Protein AF-A0A256ZDA5-F1 (afdb_monomer_lite)

Sequence (106 aa):
MKLKITSYTHEQLMRTIKCLNENELHILSMFKYRIHGKYTYTYISAGSKNINTVYRNVLAVFSKIGSIFNVDLSKAVKIGAREIIIYNQDVVNMVKQLQKMIREGR

Radius of gyration: 13.07 Å; chains: 1; bounding box: 30×30×31 Å

Secondary structure (DSSP, 8-state):
---------HHHHHHHHHHS-HHHHHHHHT-EEEEETTEEEEEEE-HHHHHHHHHHHHHHHHHHHHHHHTS-GGGGEEE-SSEEEE--HHHHHHHHHHHHHHHHT-

pLDDT: mean 89.93, std 10.9, range [41.84, 97.69]

Foldseek 3Di:
DQQDLVDDDPVLLVVLLVVDDPVLLVLLLQWDWDDDPPFIKIKHFAAQVCQVVNLVSVLVSQCSSCVSSVHNRNVQWDGDRGMIIGRRVVVVVSSVVSNVCVVVVD

Structure (mmCIF, N/CA/C/O backbone):
data_AF-A0A256ZDA5-F1
#
_entry.id   AF-A0A256ZDA5-F1
#
loop_
_atom_site.group_PDB
_atom_site.id
_atom_site.type_symbol
_atom_site.label_atom_id
_atom_site.label_alt_id
_atom_site.label_comp_id
_atom_site.label_asym_id
_atom_site.label_entity_id
_atom_site.label_seq_id
_atom_site.pdbx_PDB_ins_code
_atom_site.Cartn_x
_atom_site.Cartn_y
_atom_site.Cartn_z
_atom_site.occupancy
_atom_site.B_iso_or_equiv
_atom_site.auth_seq_id
_atom_site.auth_comp_id
_atom_site.auth_asym_id
_atom_site.auth_atom_id
_atom_site.pdbx_PDB_model_num
ATOM 1 N N . MET A 1 1 ? -10.010 -16.016 -2.470 1.00 41.84 1 MET A N 1
ATOM 2 C CA . MET A 1 1 ? -8.823 -15.820 -3.333 1.00 41.84 1 MET A CA 1
ATOM 3 C C . MET A 1 1 ? -7.763 -15.066 -2.527 1.00 41.84 1 MET A C 1
ATOM 5 O O . MET A 1 1 ? -8.026 -13.940 -2.123 1.00 41.84 1 MET A O 1
ATOM 9 N N . LYS A 1 2 ? -6.634 -15.700 -2.165 1.00 48.53 2 LYS A N 1
ATOM 10 C CA . LYS A 1 2 ? -5.533 -15.021 -1.453 1.00 48.53 2 LYS A CA 1
ATOM 11 C C . LYS A 1 2 ? -4.838 -14.092 -2.451 1.00 48.53 2 LYS A C 1
ATOM 13 O O . LYS A 1 2 ? -4.372 -14.574 -3.477 1.00 48.53 2 LYS A O 1
ATOM 18 N N . LEU A 1 3 ? -4.797 -12.791 -2.169 1.00 56.78 3 LEU A N 1
ATOM 19 C CA . LEU A 1 3 ? -3.926 -11.862 -2.892 1.00 56.78 3 LEU A CA 1
ATOM 20 C C . LEU A 1 3 ? -2.490 -12.340 -2.703 1.00 56.78 3 LEU A C 1
ATOM 22 O O . LEU A 1 3 ? -1.989 -12.305 -1.579 1.00 56.78 3 LEU A O 1
ATOM 26 N N . LYS A 1 4 ? -1.883 -12.835 -3.777 1.00 58.06 4 LYS A N 1
ATOM 27 C CA . LYS A 1 4 ? -0.506 -13.307 -3.788 1.00 58.06 4 LYS A CA 1
ATOM 28 C C . LYS A 1 4 ? 0.216 -12.524 -4.868 1.00 58.06 4 LYS A C 1
ATOM 30 O O . LYS A 1 4 ? -0.097 -12.690 -6.044 1.00 58.06 4 LYS A O 1
ATOM 35 N N . ILE A 1 5 ? 1.134 -11.654 -4.464 1.00 62.44 5 ILE A N 1
ATOM 36 C CA . ILE A 1 5 ? 2.062 -11.044 -5.413 1.00 62.44 5 ILE A CA 1
ATOM 37 C C . ILE A 1 5 ? 3.267 -11.974 -5.413 1.00 62.44 5 ILE A C 1
ATOM 39 O O . ILE A 1 5 ? 4.120 -11.903 -4.537 1.00 62.44 5 ILE A O 1
ATOM 43 N N . THR A 1 6 ? 3.267 -12.944 -6.324 1.00 57.91 6 THR A N 1
ATOM 44 C CA . THR A 1 6 ? 4.263 -14.026 -6.337 1.00 57.91 6 THR A CA 1
ATOM 45 C C . THR A 1 6 ? 5.685 -13.526 -6.583 1.00 57.91 6 THR A C 1
ATOM 47 O O . THR A 1 6 ? 6.625 -14.151 -6.102 1.00 57.91 6 THR A O 1
ATOM 50 N N . SER A 1 7 ? 5.836 -12.396 -7.273 1.00 64.19 7 SER A N 1
ATOM 51 C CA . SER A 1 7 ? 7.076 -11.632 -7.427 1.00 64.19 7 SER A CA 1
ATOM 52 C C . SER A 1 7 ? 6.771 -10.343 -8.200 1.00 64.19 7 SER A C 1
ATOM 54 O O . SER A 1 7 ? 5.808 -10.289 -8.964 1.00 64.19 7 SER A O 1
ATOM 56 N N . TYR A 1 8 ? 7.574 -9.299 -7.995 1.00 72.50 8 TYR A N 1
ATOM 57 C CA . TYR A 1 8 ? 7.586 -8.106 -8.842 1.00 72.50 8 TYR A CA 1
ATOM 58 C C . TYR A 1 8 ? 9.021 -7.759 -9.232 1.00 72.50 8 TYR A C 1
ATOM 60 O O . TYR A 1 8 ? 9.947 -7.947 -8.441 1.00 72.50 8 TYR A O 1
ATOM 68 N N . THR A 1 9 ? 9.212 -7.267 -10.455 1.00 83.50 9 THR A N 1
ATOM 69 C CA . THR A 1 9 ? 10.530 -6.875 -10.964 1.00 83.50 9 THR A CA 1
ATOM 70 C C . THR A 1 9 ? 10.900 -5.463 -10.513 1.00 83.50 9 THR A C 1
ATOM 72 O O . THR A 1 9 ? 10.038 -4.632 -10.217 1.00 83.50 9 THR A O 1
ATOM 75 N N . HIS A 1 10 ? 12.202 -5.163 -10.506 1.00 84.12 10 HIS A N 1
ATOM 76 C CA . HIS A 1 10 ? 12.685 -3.801 -10.269 1.00 84.12 10 HIS A CA 1
ATOM 77 C C . HIS A 1 10 ? 12.090 -2.802 -11.278 1.00 84.12 10 HIS A C 1
ATOM 79 O O . HIS A 1 10 ? 11.716 -1.693 -10.910 1.00 84.12 10 HIS A O 1
ATOM 85 N N . GLU A 1 11 ? 11.912 -3.222 -12.532 1.00 86.38 11 GLU A N 1
ATOM 86 C CA . GLU A 1 11 ? 11.282 -2.414 -13.577 1.00 86.38 11 GLU A CA 1
ATOM 87 C C . GLU A 1 11 ? 9.821 -2.069 -13.253 1.00 86.38 11 GLU A C 1
ATOM 89 O O . GLU A 1 11 ? 9.408 -0.922 -13.419 1.00 86.38 11 GLU A O 1
ATOM 94 N N . GLN A 1 12 ? 9.039 -3.019 -12.727 1.00 89.19 12 GLN A N 1
ATOM 95 C CA . GLN A 1 12 ? 7.658 -2.747 -12.318 1.00 89.19 12 GLN A CA 1
ATOM 96 C C . GLN A 1 12 ? 7.590 -1.761 -11.144 1.00 89.19 12 GLN A C 1
ATOM 98 O O . GLN A 1 12 ? 6.707 -0.900 -11.113 1.00 89.19 12 GLN A O 1
ATOM 103 N N . LEU A 1 13 ? 8.532 -1.836 -10.199 1.00 90.19 13 LEU A N 1
ATOM 104 C CA . LEU A 1 13 ? 8.634 -0.859 -9.112 1.00 90.19 13 LEU A CA 1
ATOM 105 C C . LEU A 1 13 ? 9.008 0.532 -9.637 1.00 90.19 13 LEU A C 1
ATOM 107 O O . LEU A 1 13 ? 8.338 1.504 -9.302 1.00 90.19 13 LEU A O 1
ATOM 111 N N . MET A 1 14 ? 10.007 0.628 -10.519 1.00 89.88 14 MET A N 1
ATOM 112 C CA . MET A 1 14 ? 10.399 1.888 -11.164 1.00 89.88 14 MET A CA 1
ATOM 113 C C . MET A 1 14 ? 9.238 2.498 -11.953 1.00 89.88 14 MET A C 1
ATOM 115 O O . MET A 1 14 ? 8.961 3.693 -11.852 1.00 89.88 14 MET A O 1
ATOM 119 N N . ARG A 1 15 ? 8.514 1.674 -12.720 1.00 91.56 15 ARG A N 1
ATOM 120 C CA . ARG A 1 15 ? 7.316 2.100 -13.450 1.00 91.56 15 ARG A CA 1
ATOM 121 C C . ARG A 1 15 ? 6.231 2.594 -12.501 1.00 91.56 15 ARG A C 1
ATOM 123 O O . ARG A 1 15 ? 5.554 3.565 -12.824 1.00 91.56 15 ARG A O 1
ATOM 130 N N . THR A 1 16 ? 6.089 1.961 -11.338 1.00 92.94 16 THR A N 1
ATOM 131 C CA . THR A 1 16 ? 5.168 2.413 -10.293 1.00 92.94 16 THR A CA 1
ATOM 132 C C . THR A 1 16 ? 5.538 3.810 -9.816 1.00 92.94 16 THR A C 1
ATOM 134 O O . THR A 1 16 ? 4.696 4.695 -9.898 1.00 92.94 16 THR A O 1
ATOM 137 N N . ILE A 1 17 ? 6.790 4.040 -9.407 1.00 93.00 17 ILE 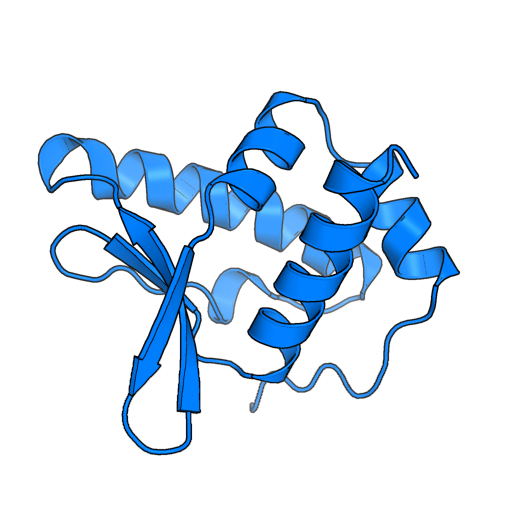A N 1
ATOM 138 C CA . ILE A 1 17 ? 7.243 5.362 -8.944 1.00 93.00 17 ILE A CA 1
ATOM 139 C C . ILE A 1 17 ? 7.014 6.438 -10.011 1.00 93.00 17 ILE A C 1
ATOM 141 O O . ILE A 1 17 ? 6.425 7.470 -9.711 1.00 93.00 17 ILE A O 1
ATOM 145 N N . LYS A 1 18 ? 7.371 6.164 -11.271 1.00 92.38 18 LYS A N 1
ATOM 146 C CA . LYS A 1 18 ? 7.177 7.102 -12.393 1.00 92.38 18 LYS A CA 1
ATOM 147 C C . LYS A 1 18 ? 5.711 7.383 -12.732 1.00 92.38 18 LYS A C 1
ATOM 149 O O . LYS A 1 18 ? 5.407 8.419 -13.312 1.00 92.38 18 LYS A O 1
ATOM 154 N N . CYS A 1 19 ? 4.810 6.443 -12.452 1.00 93.31 19 CYS A N 1
ATOM 155 C CA . CYS A 1 19 ? 3.391 6.588 -12.766 1.00 93.31 19 CYS A CA 1
ATOM 156 C C . CYS A 1 19 ? 2.649 7.416 -11.710 1.00 93.31 19 CYS A C 1
ATOM 158 O O . CYS A 1 19 ? 1.603 7.999 -12.011 1.00 93.31 19 CYS A O 1
ATOM 160 N N . LEU A 1 20 ? 3.156 7.451 -10.478 1.00 94.44 20 LEU A N 1
ATOM 161 C CA . LEU A 1 20 ? 2.524 8.158 -9.375 1.00 94.44 20 LEU A CA 1
ATOM 162 C C . LEU A 1 20 ? 2.911 9.641 -9.370 1.00 94.44 20 LEU A C 1
ATOM 164 O O . LEU A 1 20 ? 4.067 9.995 -9.574 1.00 94.44 20 LEU A O 1
ATOM 168 N N . ASN A 1 21 ? 1.933 10.512 -9.127 1.00 94.81 21 ASN A N 1
ATOM 169 C CA . ASN A 1 21 ? 2.180 11.939 -8.923 1.00 94.81 21 ASN A CA 1
ATOM 170 C C . ASN A 1 21 ? 2.663 12.224 -7.489 1.00 94.81 21 ASN A C 1
ATOM 172 O O . ASN A 1 21 ? 2.621 11.355 -6.618 1.00 94.81 21 ASN A O 1
ATOM 176 N N . GLU A 1 22 ? 3.078 13.463 -7.222 1.00 93.69 22 GLU A N 1
ATOM 177 C CA . GLU A 1 22 ? 3.618 13.875 -5.918 1.00 93.69 22 GLU A CA 1
ATOM 178 C C . GLU A 1 22 ? 2.675 13.575 -4.743 1.00 93.69 22 GLU A C 1
ATOM 180 O O . GLU A 1 22 ? 3.118 13.076 -3.710 1.00 93.69 22 GLU A O 1
ATOM 185 N N . ASN A 1 23 ? 1.366 13.796 -4.906 1.00 94.56 23 ASN A N 1
ATOM 186 C CA . ASN A 1 23 ? 0.377 13.507 -3.864 1.00 94.56 23 ASN A CA 1
ATOM 187 C C . ASN A 1 23 ? 0.232 11.999 -3.611 1.00 94.56 23 ASN A C 1
ATOM 189 O O . ASN A 1 23 ? 0.105 11.559 -2.469 1.00 94.56 23 ASN A O 1
ATOM 193 N N . GLU A 1 24 ? 0.262 11.187 -4.665 1.00 95.94 24 GLU A N 1
ATOM 194 C CA . GLU A 1 24 ? 0.186 9.727 -4.571 1.00 95.94 24 GLU A CA 1
ATOM 195 C C . GLU A 1 24 ? 1.459 9.136 -3.936 1.00 95.94 24 GLU A C 1
ATOM 197 O O . GLU A 1 24 ? 1.380 8.244 -3.086 1.00 95.94 24 GLU A O 1
ATOM 202 N N . LEU A 1 25 ? 2.630 9.678 -4.285 1.00 95.25 25 LEU A N 1
ATOM 203 C CA . LEU A 1 25 ? 3.908 9.350 -3.650 1.00 95.25 25 LEU A CA 1
ATOM 204 C C . LEU A 1 25 ? 3.922 9.773 -2.177 1.00 95.25 25 LEU A C 1
ATOM 206 O O . LEU A 1 25 ? 4.377 9.013 -1.316 1.00 95.25 25 LEU A O 1
ATOM 210 N N . HIS A 1 26 ? 3.360 10.942 -1.861 1.00 94.81 26 HIS A N 1
ATOM 211 C CA . HIS A 1 26 ? 3.197 11.395 -0.486 1.00 94.81 26 HIS A CA 1
ATOM 212 C C . HIS A 1 26 ? 2.348 10.407 0.322 1.00 94.81 26 HIS A C 1
ATOM 214 O O . HIS A 1 26 ? 2.787 9.965 1.383 1.00 94.81 26 HIS A O 1
ATOM 220 N N . ILE A 1 27 ? 1.203 9.960 -0.204 1.00 95.69 27 ILE A N 1
ATOM 221 C CA . ILE A 1 27 ? 0.370 8.932 0.444 1.00 95.69 27 ILE A CA 1
ATOM 222 C C . ILE A 1 27 ? 1.177 7.657 0.725 1.00 95.69 27 ILE A C 1
ATOM 224 O O . ILE A 1 27 ? 1.105 7.123 1.834 1.00 95.69 27 ILE A O 1
ATOM 228 N N . LEU A 1 28 ? 1.981 7.179 -0.232 1.00 95.81 28 LEU A N 1
ATOM 229 C CA . LEU A 1 28 ? 2.853 6.021 -0.003 1.00 95.81 28 LEU A CA 1
ATOM 230 C C . LEU A 1 28 ? 3.866 6.275 1.117 1.00 95.81 28 LEU A C 1
ATOM 232 O O . LEU A 1 28 ? 4.088 5.400 1.952 1.00 95.81 28 LEU A O 1
ATOM 236 N N 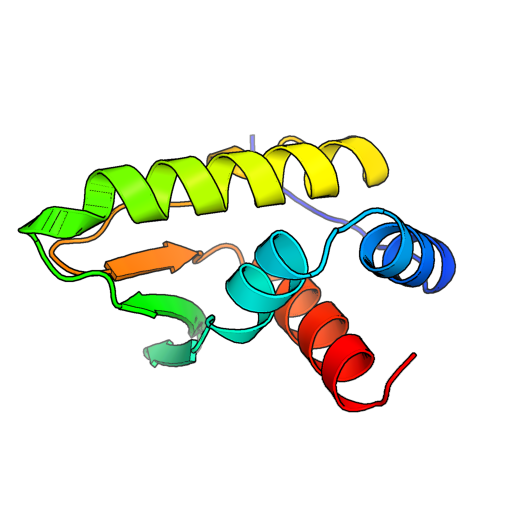. SER A 1 29 ? 4.458 7.466 1.180 1.00 95.00 29 SER A N 1
ATOM 237 C CA . SER A 1 29 ? 5.412 7.839 2.231 1.00 95.00 29 SER A CA 1
ATOM 238 C C . SER A 1 29 ? 4.789 7.938 3.632 1.00 95.00 29 SER A C 1
ATOM 240 O O . SER A 1 29 ? 5.481 7.702 4.621 1.00 95.00 29 SER A O 1
ATOM 242 N N . MET A 1 30 ? 3.483 8.220 3.732 1.00 95.94 30 MET A N 1
ATOM 243 C CA . MET A 1 30 ? 2.769 8.362 5.010 1.00 95.94 30 MET A CA 1
ATOM 244 C C . MET A 1 30 ? 2.591 7.037 5.760 1.00 95.94 30 MET A C 1
ATOM 246 O O . MET A 1 30 ? 2.288 7.042 6.958 1.00 95.94 30 MET A O 1
ATOM 250 N N . PHE A 1 31 ? 2.751 5.902 5.075 1.00 97.50 31 PHE A N 1
ATOM 251 C CA . PHE A 1 31 ? 2.630 4.588 5.690 1.00 97.50 31 PHE A CA 1
ATOM 252 C C . PHE A 1 31 ? 3.694 4.370 6.773 1.00 97.50 31 PHE A C 1
ATOM 254 O O . PHE A 1 31 ? 4.900 4.469 6.544 1.00 97.50 31 PHE A O 1
ATOM 261 N N . LYS A 1 32 ? 3.220 4.016 7.964 1.00 96.81 32 LYS A N 1
ATOM 262 C CA . LYS A 1 32 ? 4.009 3.589 9.122 1.00 96.81 32 LYS A CA 1
ATOM 263 C C . LYS A 1 32 ? 3.937 2.073 9.257 1.00 96.81 32 LYS A C 1
ATOM 265 O O . LYS A 1 32 ? 3.062 1.437 8.674 1.00 96.81 32 LYS A O 1
ATOM 270 N N . TYR A 1 33 ? 4.827 1.484 10.048 1.00 96.31 33 TYR A N 1
ATOM 271 C CA . TYR A 1 33 ? 4.848 0.040 10.292 1.00 96.31 33 TYR A CA 1
ATOM 272 C C . TYR A 1 33 ? 4.668 -0.253 11.772 1.00 96.31 33 TYR A C 1
ATOM 274 O O . TYR A 1 33 ? 5.214 0.454 12.618 1.00 96.31 33 TYR A O 1
ATOM 282 N N . ARG A 1 34 ? 3.915 -1.308 12.082 1.00 95.19 34 ARG A N 1
ATOM 283 C CA . ARG A 1 34 ? 3.801 -1.840 13.440 1.00 95.19 34 ARG A CA 1
ATOM 284 C C . ARG A 1 34 ? 4.023 -3.345 13.417 1.00 95.19 34 ARG A C 1
ATOM 286 O O . ARG A 1 34 ? 3.578 -4.033 12.498 1.00 95.19 34 ARG A O 1
ATOM 293 N N . ILE A 1 35 ? 4.719 -3.835 14.436 1.00 94.19 35 ILE A N 1
ATOM 294 C CA . ILE A 1 35 ? 4.939 -5.261 14.668 1.00 94.19 35 ILE A CA 1
ATOM 295 C C . ILE A 1 35 ? 3.879 -5.743 15.661 1.00 94.19 35 ILE A C 1
ATOM 297 O O . ILE A 1 35 ? 3.671 -5.121 16.701 1.00 94.19 35 ILE A O 1
ATOM 301 N N . HIS A 1 36 ? 3.199 -6.837 15.330 1.00 87.31 36 HIS A N 1
ATOM 302 C CA . HIS A 1 36 ? 2.257 -7.520 16.208 1.00 87.31 36 HIS A CA 1
ATOM 303 C C . HIS A 1 36 ? 2.573 -9.019 16.211 1.00 87.31 36 HIS A C 1
ATOM 305 O O . HIS A 1 36 ? 2.326 -9.732 15.233 1.00 87.31 36 HIS A O 1
ATOM 311 N N . GLY A 1 37 ? 3.182 -9.489 17.301 1.00 89.31 37 GLY A N 1
ATOM 312 C CA . GLY A 1 37 ? 3.748 -10.834 17.373 1.00 89.31 37 GLY A CA 1
ATOM 313 C C . GLY A 1 37 ? 4.814 -11.038 16.293 1.00 89.31 37 GLY A C 1
ATOM 314 O O . GLY A 1 37 ? 5.783 -10.289 16.220 1.00 89.31 37 GLY A O 1
ATOM 315 N N . LYS A 1 38 ? 4.615 -12.041 15.432 1.00 86.75 38 LYS A N 1
ATOM 316 C CA . LYS A 1 38 ? 5.534 -12.373 14.327 1.00 86.75 38 LYS A CA 1
ATOM 317 C C . LYS A 1 38 ? 5.245 -11.613 13.025 1.00 86.75 38 LYS A C 1
ATOM 319 O O . LYS A 1 38 ? 5.957 -11.809 12.045 1.00 86.75 38 LYS A O 1
ATOM 324 N N . TYR A 1 39 ? 4.208 -10.775 12.985 1.00 87.88 39 TYR A N 1
ATOM 325 C CA . TYR A 1 39 ? 3.749 -10.124 11.757 1.00 87.88 39 TYR A CA 1
ATOM 326 C C . TYR A 1 39 ? 4.018 -8.621 11.778 1.00 87.88 39 TYR A C 1
ATOM 328 O O . TYR A 1 39 ? 3.867 -7.965 12.807 1.00 87.88 39 TYR A O 1
ATOM 336 N N . THR A 1 40 ? 4.379 -8.061 10.622 1.00 94.06 40 THR A N 1
ATOM 337 C CA . THR A 1 40 ? 4.437 -6.608 10.417 1.00 94.06 40 THR A CA 1
ATOM 338 C C . THR A 1 40 ? 3.253 -6.184 9.568 1.00 94.06 40 THR A C 1
ATOM 340 O O . THR A 1 40 ? 3.022 -6.754 8.507 1.00 94.06 40 THR A O 1
ATOM 343 N N . TYR A 1 41 ? 2.526 -5.161 9.986 1.00 95.75 41 TYR A N 1
ATOM 344 C CA . TYR A 1 41 ? 1.513 -4.529 9.149 1.00 95.75 41 TYR A CA 1
ATOM 345 C C . TYR A 1 41 ? 1.868 -3.066 8.915 1.00 95.75 41 TYR A C 1
ATOM 347 O O . TYR A 1 41 ? 2.665 -2.480 9.656 1.00 95.75 41 TYR A O 1
ATOM 355 N N . THR A 1 42 ? 1.290 -2.480 7.869 1.00 97.56 42 THR A N 1
ATOM 356 C CA . THR A 1 42 ? 1.480 -1.062 7.565 1.00 97.56 42 THR A CA 1
ATOM 357 C C . THR A 1 42 ? 0.183 -0.284 7.708 1.00 97.56 42 THR A C 1
ATOM 359 O O . THR A 1 42 ? -0.897 -0.838 7.490 1.00 97.56 42 THR A O 1
ATOM 362 N N . TYR A 1 43 ? 0.278 0.973 8.141 1.00 97.69 43 TYR A N 1
ATOM 363 C CA . TYR A 1 43 ? -0.888 1.795 8.432 1.00 97.69 43 TYR A CA 1
ATOM 364 C C . TYR A 1 43 ? -0.671 3.297 8.198 1.00 97.69 43 TYR A C 1
ATOM 366 O O . TYR A 1 43 ? 0.445 3.796 8.325 1.00 97.69 43 TYR A O 1
ATOM 374 N N . ILE A 1 44 ? -1.756 4.029 7.925 1.00 97.31 44 ILE A N 1
ATOM 375 C CA . ILE A 1 44 ? -1.816 5.501 7.938 1.00 97.31 44 ILE A CA 1
ATOM 376 C C . ILE A 1 44 ? -2.799 5.937 9.023 1.00 97.31 44 ILE A C 1
ATOM 378 O O . ILE A 1 44 ? -3.959 5.531 9.010 1.00 97.31 44 ILE A O 1
ATOM 382 N N . SER A 1 45 ? -2.366 6.793 9.948 1.00 95.19 45 SER A N 1
ATOM 383 C CA . SER A 1 45 ? -3.263 7.416 10.929 1.00 95.19 45 SER A CA 1
ATOM 384 C C . SER A 1 45 ? -4.054 8.549 10.272 1.00 95.19 45 SER A C 1
ATOM 386 O O . SER A 1 45 ? -3.455 9.489 9.763 1.00 95.19 45 SER A O 1
ATOM 388 N N . ALA A 1 46 ? -5.385 8.478 10.306 1.00 88.19 46 ALA A N 1
ATOM 389 C CA . ALA A 1 46 ? -6.261 9.443 9.631 1.00 88.19 46 ALA A CA 1
ATOM 390 C C . ALA A 1 46 ? -7.180 10.223 10.589 1.00 88.19 46 ALA A C 1
ATOM 392 O O . ALA A 1 46 ? -7.704 11.271 10.224 1.00 88.19 46 ALA A O 1
ATOM 393 N N . GLY A 1 47 ? -7.379 9.736 11.822 1.00 85.44 47 GLY A N 1
ATOM 394 C CA . GLY A 1 47 ? -8.406 10.273 12.723 1.00 85.44 47 GLY A CA 1
ATOM 395 C C . GLY A 1 47 ? -9.828 9.984 12.218 1.00 85.44 47 GLY A C 1
ATOM 396 O O . GLY A 1 47 ? -10.055 9.790 11.029 1.00 85.44 47 GLY A O 1
ATOM 397 N N . SER A 1 48 ? -10.814 9.934 13.116 1.00 82.62 48 SER A N 1
ATOM 398 C CA . SER A 1 48 ? -12.174 9.483 12.767 1.00 82.62 48 SER A CA 1
ATOM 399 C C . SER A 1 48 ? -12.877 10.377 11.739 1.00 82.62 48 SER A C 1
ATOM 401 O O . SER A 1 48 ? -13.588 9.870 10.880 1.00 82.62 48 SER A O 1
ATOM 403 N N . LYS A 1 49 ? -12.644 11.696 11.777 1.00 87.00 49 LYS A N 1
ATOM 404 C CA . LYS A 1 49 ? -13.294 12.658 10.870 1.00 87.00 49 LYS A CA 1
ATOM 405 C C . LYS A 1 49 ? -12.838 12.530 9.410 1.00 87.00 49 LYS A C 1
ATOM 407 O O . LYS A 1 49 ? -13.644 12.738 8.512 1.00 87.00 49 LYS A O 1
ATOM 412 N N . ASN A 1 50 ? -11.581 12.148 9.170 1.00 91.81 50 ASN A N 1
ATOM 413 C CA . ASN A 1 50 ? -10.991 12.125 7.824 1.00 91.81 50 ASN A CA 1
ATOM 414 C C . ASN A 1 50 ? -10.773 10.709 7.280 1.00 91.81 50 ASN A C 1
ATOM 416 O O . ASN A 1 50 ? -10.291 10.551 6.158 1.00 91.81 50 ASN A O 1
ATOM 420 N N . ILE A 1 51 ? -11.116 9.670 8.049 1.00 94.06 51 ILE A N 1
ATOM 421 C CA . ILE A 1 51 ? -10.751 8.291 7.718 1.00 94.06 51 ILE A CA 1
ATOM 422 C C . ILE A 1 51 ? -11.307 7.825 6.374 1.00 94.06 51 ILE A C 1
ATOM 424 O O . ILE A 1 51 ? -10.586 7.196 5.609 1.00 94.06 51 ILE A O 1
ATOM 428 N N . ASN A 1 52 ? -12.541 8.199 6.038 1.00 95.06 52 ASN A N 1
ATOM 429 C CA . ASN A 1 52 ? -13.150 7.837 4.759 1.00 95.06 52 ASN A CA 1
ATOM 430 C C . ASN A 1 52 ? -12.448 8.513 3.577 1.00 95.06 52 ASN A C 1
ATOM 432 O O . ASN A 1 52 ? -12.251 7.884 2.540 1.00 95.06 52 ASN A O 1
ATOM 436 N N . THR A 1 53 ? -12.040 9.773 3.732 1.00 95.31 53 THR A N 1
ATOM 437 C CA . THR A 1 53 ? -11.299 10.507 2.701 1.00 95.31 53 THR A CA 1
ATOM 438 C C . THR A 1 53 ? -9.921 9.892 2.490 1.00 95.31 53 THR A C 1
ATOM 440 O O . THR A 1 53 ? -9.558 9.567 1.362 1.00 95.31 53 THR A O 1
ATOM 443 N N . VAL A 1 54 ? -9.181 9.641 3.576 1.00 95.88 54 VAL A N 1
ATOM 444 C CA . VAL A 1 54 ? -7.866 8.987 3.501 1.00 95.88 54 VAL A CA 1
ATOM 445 C C . VAL A 1 54 ? -7.994 7.586 2.905 1.00 95.88 54 VAL A C 1
ATOM 447 O O . VAL A 1 54 ? -7.202 7.221 2.044 1.00 95.88 54 VAL A O 1
ATOM 450 N N . TYR A 1 55 ? -9.020 6.824 3.286 1.00 97.19 55 TYR A N 1
ATOM 451 C CA . TYR A 1 55 ? -9.282 5.508 2.711 1.00 97.19 55 TYR A CA 1
ATOM 452 C C . TYR A 1 55 ? -9.490 5.562 1.197 1.00 97.19 55 TYR A C 1
ATOM 454 O O . TYR A 1 55 ? -8.845 4.806 0.479 1.00 97.19 55 TYR A O 1
ATOM 462 N N . ARG A 1 56 ? -10.342 6.467 0.695 1.00 96.88 56 ARG A N 1
ATOM 463 C CA . ARG A 1 56 ? -10.580 6.618 -0.752 1.00 96.88 56 ARG A CA 1
ATOM 464 C C . ARG A 1 56 ? -9.302 6.987 -1.501 1.00 96.88 56 ARG A C 1
ATOM 466 O O . ARG A 1 56 ? -9.032 6.406 -2.547 1.00 96.88 56 ARG A O 1
ATOM 473 N N . ASN A 1 57 ? -8.497 7.887 -0.940 1.00 97.00 57 ASN A N 1
ATOM 474 C CA . ASN A 1 57 ? -7.216 8.275 -1.529 1.00 97.00 57 ASN A CA 1
ATOM 475 C C . ASN A 1 57 ? -6.245 7.086 -1.584 1.00 97.00 57 ASN A C 1
ATOM 477 O O . ASN A 1 57 ? -5.633 6.832 -2.619 1.00 97.00 57 ASN A O 1
ATOM 481 N N . VAL A 1 58 ? -6.154 6.305 -0.504 1.00 97.62 58 VAL A N 1
ATOM 482 C CA . VAL A 1 58 ? -5.347 5.077 -0.477 1.00 97.62 58 VAL A CA 1
ATOM 483 C C . VAL A 1 58 ? -5.877 4.055 -1.485 1.00 97.62 58 VAL A C 1
ATOM 485 O O . VAL A 1 58 ? -5.087 3.477 -2.222 1.00 97.62 58 VAL A O 1
ATOM 488 N N . LEU A 1 59 ? -7.193 3.849 -1.586 1.00 97.50 59 LEU A N 1
ATOM 489 C CA . LEU A 1 59 ? -7.770 2.945 -2.585 1.00 97.50 59 LEU A CA 1
ATOM 490 C C . LEU A 1 59 ? -7.430 3.370 -4.014 1.00 97.50 59 LEU A C 1
ATOM 492 O O . LEU A 1 59 ? -7.097 2.508 -4.824 1.00 97.50 59 LEU A O 1
ATOM 496 N N . ALA A 1 60 ? -7.487 4.667 -4.325 1.00 96.69 60 ALA A N 1
ATOM 497 C CA . ALA A 1 60 ? -7.133 5.182 -5.644 1.00 96.69 60 ALA A CA 1
ATOM 498 C C . ALA A 1 60 ? -5.662 4.883 -5.979 1.00 96.69 60 ALA A C 1
ATOM 500 O O . ALA A 1 60 ? -5.378 4.293 -7.024 1.00 96.69 60 ALA A O 1
ATOM 501 N N . VAL A 1 61 ? -4.747 5.176 -5.046 1.00 97.19 61 VAL A N 1
ATOM 502 C CA . VAL A 1 61 ? -3.316 4.857 -5.182 1.00 97.19 61 VAL A CA 1
ATOM 503 C C . VAL A 1 61 ? -3.113 3.357 -5.396 1.00 97.19 61 VAL A C 1
ATOM 505 O O . VAL A 1 61 ? -2.465 2.949 -6.355 1.00 97.19 61 VAL A O 1
ATOM 508 N N . PHE A 1 62 ? -3.706 2.506 -4.556 1.00 96.56 62 PHE A N 1
ATOM 509 C CA . PHE A 1 62 ? -3.517 1.056 -4.649 1.00 96.56 62 PHE A CA 1
ATOM 510 C C . PHE A 1 62 ? -4.181 0.436 -5.879 1.00 96.56 62 PHE A C 1
ATOM 512 O O . PHE A 1 62 ? -3.667 -0.550 -6.400 1.00 96.56 62 PHE A O 1
ATOM 519 N N . SER A 1 63 ? -5.270 1.014 -6.385 1.00 95.25 63 SER A N 1
ATOM 520 C CA . SER A 1 63 ? -5.879 0.586 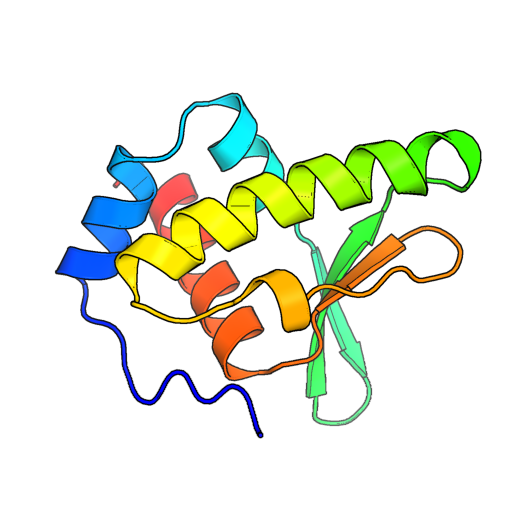-7.651 1.00 95.25 63 SER A CA 1
ATOM 521 C C . SER A 1 63 ? -4.957 0.900 -8.828 1.00 95.25 63 SER A C 1
ATOM 523 O O . SER A 1 63 ? -4.732 0.049 -9.688 1.00 95.25 63 SER A O 1
ATOM 525 N N . LYS A 1 64 ? -4.351 2.093 -8.827 1.00 95.25 64 LYS A N 1
ATOM 526 C CA . LYS A 1 64 ? -3.380 2.510 -9.842 1.00 95.25 64 LYS A CA 1
ATOM 527 C C . LYS A 1 64 ? -2.124 1.645 -9.814 1.00 95.25 64 LYS A C 1
ATOM 529 O O . LYS A 1 64 ? -1.745 1.106 -10.848 1.00 95.25 64 LYS A O 1
ATOM 534 N N . ILE A 1 65 ? -1.537 1.427 -8.637 1.00 94.62 65 ILE A N 1
ATOM 535 C CA . ILE A 1 65 ? -0.408 0.500 -8.466 1.00 94.62 65 ILE A CA 1
ATOM 536 C C . ILE A 1 65 ? -0.816 -0.896 -8.945 1.00 94.62 65 ILE A C 1
ATOM 538 O O . ILE A 1 65 ? -0.136 -1.494 -9.770 1.00 94.62 65 ILE A O 1
ATOM 542 N N . GLY A 1 66 ? -1.966 -1.393 -8.493 1.00 92.00 66 GLY A N 1
ATOM 543 C CA . GLY A 1 66 ? -2.469 -2.717 -8.836 1.00 92.00 66 GLY A CA 1
ATOM 544 C C . GLY A 1 66 ? -2.612 -2.964 -10.338 1.00 92.00 66 GLY A C 1
ATOM 545 O O . GLY A 1 66 ? -2.267 -4.044 -10.812 1.00 92.00 66 GLY A O 1
ATOM 546 N N . SER A 1 67 ? -3.011 -1.944 -11.104 1.00 92.19 67 SER A N 1
ATOM 547 C CA . SER A 1 67 ? -3.080 -2.023 -12.569 1.00 92.19 67 SER A CA 1
ATOM 548 C C . SER A 1 67 ? -1.729 -2.336 -13.231 1.00 92.19 67 SER A C 1
ATOM 550 O O . SER A 1 67 ? -1.688 -3.067 -14.216 1.00 92.19 67 SER A O 1
ATOM 552 N N . ILE A 1 68 ? -0.613 -1.874 -12.653 1.00 91.31 68 ILE A N 1
ATOM 553 C CA . ILE A 1 68 ? 0.749 -2.123 -13.160 1.00 91.31 68 ILE A CA 1
ATOM 554 C C . ILE A 1 68 ? 1.153 -3.584 -12.936 1.00 91.31 68 ILE A C 1
ATOM 556 O O . ILE A 1 68 ? 1.857 -4.178 -13.753 1.00 91.31 68 ILE A O 1
ATOM 560 N N . PHE A 1 69 ? 0.685 -4.170 -11.835 1.00 87.25 69 PHE A N 1
ATOM 561 C CA . PHE A 1 69 ? 0.955 -5.558 -11.464 1.00 87.25 69 PHE A CA 1
ATOM 562 C C . PHE A 1 69 ? -0.118 -6.535 -11.959 1.00 87.25 69 PHE A C 1
ATOM 564 O O . PHE A 1 69 ? 0.009 -7.730 -11.713 1.00 87.25 69 PHE A O 1
ATOM 571 N N . ASN A 1 70 ? -1.163 -6.049 -12.641 1.00 88.06 70 ASN A N 1
ATOM 572 C CA . ASN A 1 70 ? -2.354 -6.817 -13.012 1.00 88.06 70 ASN A CA 1
ATOM 573 C C . ASN A 1 70 ? -3.004 -7.539 -11.809 1.00 88.06 70 ASN A C 1
ATOM 575 O O . ASN A 1 70 ? -3.412 -8.698 -11.884 1.00 88.06 70 ASN A O 1
ATOM 579 N N . VAL A 1 71 ? -3.059 -6.853 -10.662 1.00 89.38 71 VAL A N 1
ATOM 580 C CA . VAL A 1 71 ? -3.611 -7.366 -9.401 1.00 89.38 71 VAL A CA 1
ATOM 581 C C . VAL A 1 71 ? -4.464 -6.294 -8.736 1.00 89.38 71 VAL A C 1
ATOM 583 O O . VAL A 1 71 ? -4.059 -5.148 -8.594 1.00 89.38 71 VAL A O 1
ATOM 586 N N . ASP A 1 72 ? -5.634 -6.674 -8.235 1.00 90.38 72 ASP A N 1
ATOM 587 C CA . ASP A 1 72 ? -6.498 -5.776 -7.469 1.00 90.38 72 ASP A CA 1
ATOM 588 C C . ASP A 1 72 ? -6.005 -5.611 -6.017 1.00 90.38 72 ASP A C 1
ATOM 590 O O . ASP A 1 72 ? -6.441 -6.307 -5.094 1.00 90.38 72 ASP A O 1
ATOM 594 N N . LEU A 1 73 ? -5.069 -4.681 -5.810 1.00 92.88 73 LEU A N 1
ATOM 595 C CA . LEU A 1 73 ? -4.484 -4.407 -4.493 1.00 92.88 73 LEU A CA 1
ATOM 596 C C . LEU A 1 73 ? -5.423 -3.651 -3.547 1.00 92.88 73 LEU A C 1
ATOM 598 O O . LEU A 1 73 ? -5.182 -3.632 -2.339 1.00 92.88 73 LEU A O 1
ATOM 602 N N . SER A 1 74 ? -6.507 -3.065 -4.062 1.00 91.75 74 SER A N 1
ATOM 603 C CA . SER A 1 74 ? -7.486 -2.318 -3.264 1.00 91.75 74 SER A CA 1
ATOM 604 C C . SER A 1 74 ? -8.093 -3.192 -2.154 1.00 91.75 74 SER A C 1
ATOM 606 O O . SER A 1 74 ? -8.289 -2.747 -1.023 1.00 91.75 74 SER A O 1
ATOM 608 N N . LYS A 1 75 ? -8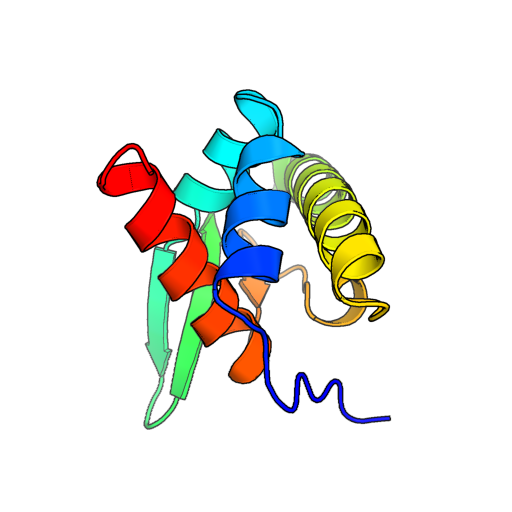.255 -4.493 -2.427 1.00 92.69 75 LYS A N 1
ATOM 609 C CA . LYS A 1 75 ? -8.755 -5.508 -1.485 1.00 92.69 75 LYS A CA 1
ATOM 610 C C . LYS A 1 75 ? -7.860 -5.731 -0.261 1.00 92.69 75 LYS A C 1
ATOM 612 O O . LYS A 1 75 ? -8.336 -6.263 0.748 1.00 92.69 75 LYS A O 1
ATOM 617 N N . ALA A 1 76 ? -6.579 -5.361 -0.336 1.00 95.00 76 ALA A N 1
ATOM 618 C CA . ALA A 1 76 ? -5.645 -5.460 0.784 1.00 95.00 76 ALA A CA 1
ATOM 619 C C . ALA A 1 76 ? -5.804 -4.318 1.799 1.00 95.00 76 ALA A C 1
ATOM 621 O O . ALA A 1 76 ? -5.353 -4.457 2.937 1.00 95.00 76 ALA A O 1
ATO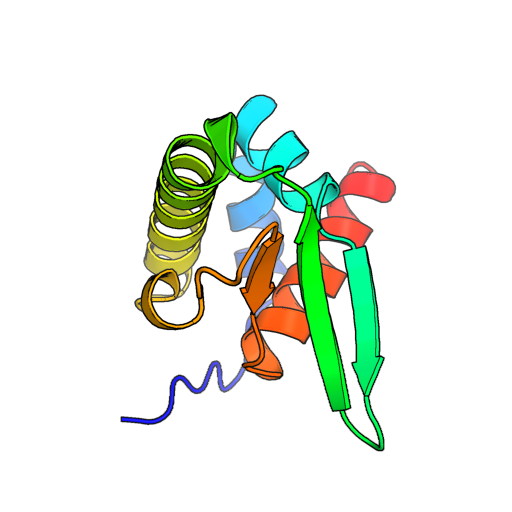M 622 N N . VAL A 1 77 ? -6.437 -3.214 1.396 1.00 97.06 77 VAL A N 1
ATOM 623 C CA . VAL A 1 77 ? -6.630 -2.017 2.215 1.00 97.06 77 VAL A CA 1
ATOM 624 C C . VAL A 1 77 ? -7.849 -2.206 3.117 1.00 97.06 77 VAL A C 1
ATOM 626 O O . VAL A 1 77 ? -8.920 -2.615 2.669 1.00 97.06 77 VAL A O 1
ATOM 629 N N . LYS A 1 78 ? -7.694 -1.925 4.411 1.00 96.56 78 LYS A N 1
ATOM 630 C CA . LYS A 1 78 ? -8.748 -2.025 5.428 1.00 96.56 78 LYS A CA 1
ATOM 631 C C . LYS A 1 78 ? -8.900 -0.708 6.178 1.00 96.56 78 LYS A C 1
ATOM 633 O O . LYS A 1 78 ? -7.919 -0.010 6.415 1.00 96.56 78 LYS A O 1
ATOM 638 N N . ILE A 1 79 ? -10.125 -0.394 6.587 1.00 95.56 79 ILE A N 1
ATOM 639 C CA . ILE A 1 79 ? -10.414 0.708 7.509 1.00 95.56 79 ILE A CA 1
ATOM 640 C C . ILE A 1 79 ? -10.422 0.148 8.934 1.00 95.56 79 ILE A C 1
ATOM 642 O O . ILE A 1 79 ? -11.186 -0.767 9.232 1.00 95.56 79 ILE A O 1
ATOM 646 N N . GLY A 1 80 ? -9.568 0.685 9.802 1.00 91.12 80 GLY A N 1
ATOM 647 C CA . GLY A 1 80 ? -9.641 0.518 11.254 1.00 91.12 80 GLY A CA 1
ATOM 648 C C . GLY A 1 80 ? -10.385 1.682 11.921 1.00 91.12 80 GLY A C 1
ATOM 649 O O . GLY A 1 80 ? -10.964 2.529 11.254 1.00 91.12 80 GLY A O 1
ATOM 650 N N . ALA A 1 81 ? -10.343 1.779 13.252 1.00 88.81 81 ALA A N 1
ATOM 651 C CA . ALA A 1 81 ? -11.089 2.820 13.976 1.00 88.81 81 ALA A CA 1
ATOM 652 C C . ALA A 1 81 ? -10.586 4.255 13.701 1.00 88.81 81 ALA A C 1
ATOM 654 O O . ALA A 1 81 ? -11.366 5.205 13.648 1.00 88.81 81 ALA A O 1
ATOM 655 N N . ARG A 1 82 ? -9.266 4.438 13.566 1.00 93.38 82 ARG A N 1
ATOM 656 C CA . ARG A 1 82 ? -8.614 5.749 13.341 1.00 93.38 82 ARG A CA 1
ATOM 657 C C . ARG A 1 82 ? -7.456 5.673 12.341 1.00 93.38 82 ARG A C 1
ATOM 659 O O . ARG A 1 82 ? -6.673 6.620 12.222 1.00 93.38 82 ARG A O 1
ATOM 666 N N . GLU A 1 83 ? -7.338 4.548 11.647 1.00 96.25 83 GLU A N 1
ATOM 667 C CA . GLU A 1 83 ? -6.224 4.233 10.762 1.00 96.25 83 GLU A CA 1
ATOM 668 C C . GLU A 1 83 ? -6.678 3.422 9.548 1.00 96.25 83 GLU A C 1
ATOM 670 O O . GLU A 1 83 ? -7.647 2.672 9.619 1.00 96.25 83 GLU A O 1
ATOM 675 N N . ILE A 1 84 ? -5.962 3.575 8.439 1.00 97.69 84 ILE A N 1
ATOM 676 C CA . ILE A 1 84 ? -6.053 2.700 7.268 1.00 97.69 84 ILE A CA 1
ATOM 677 C C . ILE A 1 84 ? -4.952 1.660 7.396 1.00 97.69 84 ILE A C 1
ATOM 679 O O . ILE A 1 84 ? -3.819 2.042 7.666 1.00 97.69 84 ILE A O 1
ATOM 683 N N . ILE A 1 85 ? -5.267 0.377 7.233 1.00 97.19 85 ILE A N 1
ATOM 684 C CA . ILE A 1 85 ? -4.380 -0.738 7.582 1.00 97.19 85 ILE A CA 1
ATOM 685 C C . ILE A 1 85 ? -4.237 -1.708 6.410 1.00 97.19 85 ILE A C 1
ATOM 687 O O . ILE A 1 85 ? -5.207 -2.004 5.715 1.00 97.19 85 ILE A O 1
ATOM 691 N N . ILE A 1 86 ? -3.035 -2.252 6.225 1.00 97.12 86 ILE A N 1
ATOM 692 C CA . ILE A 1 86 ? -2.748 -3.348 5.297 1.00 97.12 86 ILE A CA 1
ATOM 693 C C . ILE A 1 86 ? -2.008 -4.454 6.054 1.00 97.12 86 ILE A C 1
ATOM 695 O O . ILE A 1 86 ? -0.902 -4.247 6.556 1.00 97.12 86 ILE A O 1
ATOM 699 N N . TYR A 1 87 ? -2.613 -5.644 6.093 1.00 94.50 87 TYR A N 1
ATOM 700 C CA . TYR A 1 87 ? -2.059 -6.835 6.754 1.00 94.50 87 TYR A CA 1
ATOM 701 C C . TYR A 1 87 ? -1.407 -7.835 5.790 1.00 94.50 87 TYR A C 1
ATOM 703 O O . TYR A 1 87 ? -0.636 -8.693 6.223 1.00 94.50 87 TYR A O 1
ATOM 711 N N . ASN A 1 88 ? -1.731 -7.768 4.494 1.00 93.50 88 ASN A N 1
ATOM 712 C CA . ASN A 1 88 ? -1.180 -8.691 3.504 1.00 93.50 88 ASN A CA 1
ATOM 713 C C . ASN A 1 88 ? 0.340 -8.481 3.389 1.00 93.50 88 ASN A C 1
ATOM 715 O O . ASN A 1 88 ? 0.779 -7.393 3.026 1.00 93.50 88 ASN A O 1
ATOM 719 N N . GLN A 1 89 ? 1.129 -9.511 3.708 1.00 91.38 89 GLN A N 1
ATOM 720 C CA . GLN A 1 89 ? 2.586 -9.387 3.828 1.00 91.38 89 GLN A CA 1
ATOM 721 C C . GLN A 1 89 ? 3.276 -9.069 2.496 1.00 91.38 89 GLN A C 1
ATOM 723 O O . GLN A 1 89 ? 4.223 -8.285 2.488 1.00 91.38 89 GLN A O 1
ATOM 728 N N . ASP A 1 90 ? 2.777 -9.594 1.375 1.00 90.75 90 ASP A N 1
ATOM 729 C CA . ASP A 1 90 ? 3.329 -9.291 0.049 1.00 90.75 90 ASP A CA 1
ATOM 730 C C . ASP A 1 90 ? 3.160 -7.800 -0.265 1.00 90.75 90 ASP A C 1
ATOM 732 O O . ASP A 1 90 ? 4.099 -7.123 -0.690 1.00 90.75 90 ASP A O 1
ATOM 736 N N . VAL A 1 91 ? 1.975 -7.263 0.038 1.00 93.75 91 VAL A N 1
ATOM 737 C CA . VAL A 1 91 ? 1.660 -5.842 -0.139 1.00 93.75 91 VAL A CA 1
ATOM 738 C C . VAL A 1 91 ? 2.470 -4.975 0.827 1.00 93.75 91 VAL A C 1
ATOM 740 O O . VAL A 1 91 ? 3.020 -3.961 0.412 1.00 93.75 91 VAL A O 1
ATOM 743 N N . VAL A 1 92 ? 2.615 -5.380 2.094 1.00 95.00 92 VAL A N 1
ATOM 744 C CA . VAL A 1 92 ? 3.469 -4.683 3.078 1.00 95.00 92 VAL A CA 1
ATOM 745 C C . VAL A 1 92 ? 4.913 -4.601 2.579 1.00 95.00 92 VAL A C 1
ATOM 747 O O . VAL A 1 92 ? 5.530 -3.539 2.651 1.00 95.00 92 VAL A O 1
ATOM 750 N N . ASN A 1 93 ? 5.456 -5.698 2.052 1.00 92.69 93 ASN A N 1
ATOM 751 C CA . ASN A 1 93 ? 6.815 -5.730 1.521 1.00 92.69 93 ASN A CA 1
ATOM 752 C C . ASN A 1 93 ? 6.957 -4.857 0.269 1.00 92.69 93 ASN A C 1
ATOM 754 O O . ASN A 1 93 ? 7.949 -4.143 0.147 1.00 92.69 93 ASN A O 1
ATOM 758 N N . MET A 1 94 ? 5.959 -4.847 -0.617 1.00 93.38 94 MET A N 1
ATOM 759 C CA . MET A 1 94 ? 5.928 -3.948 -1.775 1.00 93.38 94 MET A CA 1
ATOM 760 C C . MET A 1 94 ? 5.941 -2.475 -1.352 1.00 93.38 94 MET A C 1
ATOM 762 O O . MET A 1 94 ? 6.750 -1.703 -1.860 1.00 93.38 94 MET A O 1
ATOM 766 N N . VAL A 1 95 ? 5.119 -2.090 -0.371 1.00 95.12 95 VAL A N 1
ATOM 767 C CA . VAL A 1 95 ? 5.105 -0.718 0.168 1.00 95.12 95 VAL A CA 1
ATOM 768 C C . VAL A 1 95 ? 6.469 -0.346 0.757 1.00 95.12 95 VAL A C 1
ATOM 770 O O . VAL A 1 95 ? 6.953 0.753 0.493 1.00 95.12 95 VAL A O 1
ATOM 773 N N . LYS A 1 96 ? 7.143 -1.262 1.470 1.00 94.50 96 LYS A N 1
ATOM 774 C CA . LYS A 1 96 ? 8.514 -1.035 1.969 1.00 94.50 96 LYS A CA 1
ATOM 775 C C . LYS A 1 96 ? 9.500 -0.749 0.842 1.00 94.50 96 LYS A C 1
ATOM 777 O O . LYS A 1 96 ? 10.302 0.176 0.964 1.00 94.50 96 LYS A 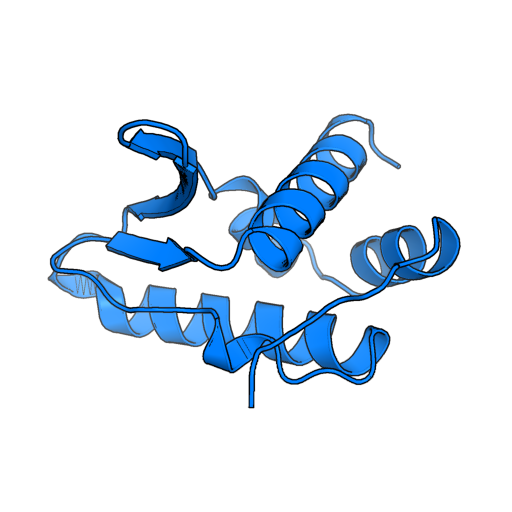O 1
ATOM 782 N N . GLN A 1 97 ? 9.455 -1.529 -0.238 1.00 93.19 97 GLN A N 1
ATOM 783 C CA . GLN A 1 97 ? 10.356 -1.331 -1.374 1.00 93.19 97 GLN A CA 1
ATOM 784 C C . GLN A 1 97 ? 10.083 -0.006 -2.089 1.00 93.19 97 GLN A C 1
ATOM 786 O O . GLN A 1 97 ? 11.019 0.755 -2.319 1.00 93.19 97 GLN A O 1
ATOM 791 N N . LEU A 1 98 ? 8.814 0.320 -2.347 1.00 94.25 98 LEU A N 1
ATOM 792 C CA . LEU A 1 98 ? 8.432 1.597 -2.954 1.00 94.25 98 LEU A CA 1
ATOM 793 C C . LEU A 1 98 ? 8.864 2.784 -2.082 1.00 94.25 98 LEU A C 1
ATOM 795 O O . LEU A 1 98 ? 9.486 3.715 -2.580 1.00 94.25 98 LEU A O 1
ATOM 799 N N . GLN A 1 99 ? 8.627 2.736 -0.767 1.00 94.75 99 GLN A N 1
ATOM 800 C CA . GLN A 1 99 ? 9.087 3.786 0.149 1.00 94.75 99 GLN A CA 1
ATOM 801 C C . GLN A 1 99 ? 10.611 3.935 0.170 1.00 94.75 99 GLN A C 1
ATOM 803 O O . GLN A 1 99 ? 11.108 5.052 0.301 1.00 94.75 99 GLN A O 1
ATOM 808 N N . LYS A 1 100 ? 11.357 2.829 0.064 1.00 93.75 100 LYS A N 1
ATOM 809 C CA . LYS A 1 100 ? 12.819 2.871 -0.033 1.00 93.75 100 LYS A CA 1
ATOM 810 C C . LYS A 1 100 ? 13.257 3.613 -1.300 1.00 93.75 100 LYS A C 1
ATOM 812 O O . LYS A 1 100 ? 14.083 4.510 -1.197 1.00 93.75 100 LYS A O 1
ATOM 817 N N . MET A 1 101 ? 12.660 3.301 -2.449 1.00 92.00 101 MET A N 1
ATOM 818 C CA . MET A 1 101 ? 12.968 3.964 -3.725 1.00 92.00 101 MET A CA 1
ATOM 819 C C . MET A 1 101 ? 12.649 5.464 -3.692 1.00 92.00 101 MET A C 1
ATOM 821 O O . MET A 1 101 ? 13.499 6.275 -4.048 1.00 92.00 101 MET A O 1
ATOM 825 N N . ILE A 1 102 ? 11.494 5.837 -3.123 1.00 91.25 102 ILE A N 1
ATOM 826 C CA . ILE A 1 102 ? 11.104 7.244 -2.924 1.00 91.25 102 ILE A CA 1
ATOM 827 C C . ILE A 1 102 ? 12.157 8.005 -2.103 1.00 91.25 102 ILE A C 1
ATOM 829 O O . ILE A 1 102 ? 12.522 9.122 -2.456 1.00 91.25 102 ILE A O 1
ATOM 833 N N . ARG A 1 103 ? 12.672 7.411 -1.017 1.00 88.12 103 ARG A N 1
ATOM 834 C CA . ARG A 1 103 ? 13.699 8.045 -0.164 1.00 88.12 103 ARG A CA 1
ATOM 835 C C . ARG A 1 103 ? 15.057 8.166 -0.848 1.00 88.12 103 ARG A C 1
ATOM 837 O O . ARG A 1 103 ? 15.794 9.098 -0.556 1.00 88.12 103 ARG A O 1
ATOM 844 N N . GLU A 1 104 ? 15.392 7.214 -1.712 1.00 88.12 104 GLU A N 1
ATOM 845 C CA . GLU A 1 104 ? 16.647 7.205 -2.468 1.00 88.12 104 GLU A CA 1
ATOM 846 C C . GLU A 1 104 ? 16.608 8.137 -3.694 1.00 88.12 104 GLU A C 1
ATOM 848 O O . GLU A 1 104 ? 17.637 8.302 -4.346 1.00 88.12 104 GLU A O 1
ATOM 853 N N . GLY A 1 105 ? 15.455 8.747 -4.005 1.00 73.69 105 GLY A N 1
ATOM 854 C CA . GLY A 1 105 ? 15.276 9.604 -5.182 1.00 73.69 105 GLY A CA 1
ATOM 855 C C . GLY A 1 105 ? 15.350 8.833 -6.503 1.00 73.69 105 GLY A C 1
ATOM 856 O O . GLY A 1 105 ? 15.818 9.383 -7.499 1.00 73.69 105 GLY A O 1
ATOM 857 N N . ARG A 1 106 ? 14.956 7.552 -6.491 1.00 54.84 106 ARG A N 1
ATOM 858 C CA . ARG A 1 106 ? 15.062 6.613 -7.617 1.00 54.84 106 ARG A CA 1
ATOM 859 C C . ARG A 1 106 ? 13.699 6.236 -8.179 1.00 54.84 106 ARG A C 1
ATOM 861 O O . ARG A 1 106 ? 12.819 5.853 -7.375 1.00 54.84 106 ARG A O 1
#